Protein AF-A0A419G3V9-F1 (afdb_monomer_lite)

Sequence (85 aa):
MFVRWRPFKGRKSRYPCLYEPAYRPDGRLYSKYVTYLGKDPVAAIRRLYREGRLTLAQVESISERKLPELADLKEELRKEANGNG

Radius of gyration: 14.05 Å; chains: 1; bounding box: 29×32×44 Å

Secondary structure (DSSP, 8-state):
-EEEEEE-TT-SSEEEEEEEEEE-TTS-EEEEEEEE--S-HHHHHHHHHHTTSS-HHHHHTSBGGG-TTHHHHHHHHHHHHHS--

pLDDT: mean 90.46, std 9.55, range [43.66, 96.56]

Structure (mmCIF, N/CA/C/O backbone):
data_AF-A0A419G3V9-F1
#
_entry.id   AF-A0A419G3V9-F1
#
loop_
_atom_site.group_PDB
_atom_site.id
_atom_site.type_symbol
_atom_site.label_atom_id
_atom_site.label_alt_id
_atom_site.label_comp_id
_atom_site.label_asym_id
_atom_site.label_entity_id
_atom_site.label_seq_id
_atom_site.pdbx_PDB_ins_code
_atom_site.Cartn_x
_atom_site.Cartn_y
_atom_site.Cartn_z
_atom_site.occupancy
_atom_site.B_iso_or_equiv
_atom_site.auth_seq_id
_atom_site.auth_comp_id
_atom_site.auth_asym_id
_atom_site.auth_atom_id
_atom_site.pdbx_PDB_model_num
ATOM 1 N N . MET A 1 1 ? -1.871 -6.619 1.551 1.00 94.62 1 MET A N 1
ATOM 2 C CA . MET A 1 1 ? -1.554 -6.032 0.220 1.00 94.62 1 MET A CA 1
ATOM 3 C C . MET A 1 1 ? -0.078 -6.266 -0.126 1.00 94.62 1 MET A C 1
ATOM 5 O O . MET A 1 1 ? 0.662 -6.748 0.722 1.00 94.62 1 MET A O 1
ATOM 9 N N . PHE A 1 2 ? 0.393 -5.973 -1.343 1.00 94.50 2 PHE A N 1
ATOM 10 C CA . PHE A 1 2 ? 1.827 -6.065 -1.678 1.00 94.50 2 PHE A CA 1
ATOM 11 C C . PHE A 1 2 ? 2.216 -5.209 -2.889 1.00 94.50 2 PHE A C 1
ATOM 13 O O . PHE A 1 2 ? 1.384 -4.903 -3.746 1.00 94.50 2 PHE A O 1
ATOM 20 N N . VAL A 1 3 ? 3.504 -4.867 -2.986 1.00 93.69 3 VAL A N 1
ATOM 21 C CA . VAL A 1 3 ? 4.067 -4.168 -4.149 1.00 93.69 3 VAL A CA 1
ATOM 22 C C . VAL A 1 3 ? 4.630 -5.173 -5.152 1.00 93.69 3 VAL A C 1
ATOM 24 O O . VAL A 1 3 ? 5.354 -6.107 -4.799 1.00 93.69 3 VAL A O 1
ATOM 27 N N . ARG A 1 4 ? 4.306 -4.984 -6.434 1.00 93.00 4 ARG A N 1
ATOM 28 C CA . ARG A 1 4 ? 4.826 -5.785 -7.547 1.00 93.00 4 ARG A CA 1
ATOM 29 C C . ARG A 1 4 ? 5.427 -4.884 -8.620 1.00 93.00 4 ARG A C 1
ATOM 31 O O . ARG A 1 4 ? 4.762 -3.979 -9.113 1.00 93.00 4 ARG A O 1
ATOM 38 N N . TRP A 1 5 ? 6.646 -5.208 -9.049 1.00 91.31 5 TRP A N 1
ATOM 39 C CA . TRP A 1 5 ? 7.350 -4.518 -10.127 1.00 91.31 5 TRP A CA 1
ATOM 40 C C . TRP A 1 5 ? 6.920 -5.116 -11.459 1.00 91.31 5 TRP A C 1
ATOM 42 O O . TRP A 1 5 ? 7.218 -6.276 -11.760 1.00 91.31 5 TRP A O 1
ATOM 52 N N . ARG A 1 6 ? 6.179 -4.342 -12.250 1.00 86.00 6 ARG A N 1
ATOM 53 C CA . ARG A 1 6 ? 5.649 -4.769 -13.550 1.00 86.00 6 ARG A CA 1
ATOM 54 C C . ARG A 1 6 ? 6.184 -3.866 -14.660 1.00 86.00 6 ARG A C 1
ATOM 56 O O . ARG A 1 6 ? 6.380 -2.678 -14.413 1.00 86.00 6 ARG A O 1
ATOM 63 N N . PRO A 1 7 ? 6.411 -4.392 -15.875 1.00 82.44 7 PRO A N 1
ATOM 64 C CA . PRO A 1 7 ? 6.610 -3.529 -17.031 1.00 82.44 7 PRO A CA 1
ATOM 65 C C . PRO A 1 7 ? 5.344 -2.687 -17.231 1.00 82.44 7 PRO A C 1
ATOM 67 O O . PRO A 1 7 ? 4.233 -3.223 -17.255 1.00 82.44 7 PRO A O 1
ATOM 70 N N . PHE A 1 8 ? 5.501 -1.370 -17.339 1.00 74.25 8 PHE A N 1
ATOM 71 C CA . PHE A 1 8 ? 4.405 -0.494 -17.750 1.00 74.25 8 PHE A CA 1
ATOM 72 C C . PHE A 1 8 ? 4.335 -0.519 -19.276 1.00 74.25 8 PHE A C 1
ATOM 74 O O . PHE A 1 8 ? 5.381 -0.437 -19.913 1.00 74.25 8 PHE A O 1
ATOM 81 N N . LYS A 1 9 ? 3.135 -0.686 -19.853 1.00 67.06 9 LYS A N 1
ATOM 82 C CA . LYS A 1 9 ? 2.894 -0.929 -21.292 1.00 67.06 9 LYS A CA 1
ATOM 83 C C . LYS A 1 9 ? 3.924 -0.233 -22.203 1.00 67.06 9 LYS A C 1
ATOM 85 O O . LYS A 1 9 ? 4.030 0.990 -22.194 1.00 67.06 9 LYS A O 1
ATOM 90 N N . GLY A 1 10 ? 4.681 -1.025 -22.968 1.00 68.38 10 GLY A N 1
ATOM 91 C CA . GLY A 1 10 ? 5.660 -0.534 -23.949 1.00 68.38 10 GLY A CA 1
ATOM 92 C C . GLY A 1 10 ? 6.975 0.019 -23.379 1.00 68.38 10 GLY A C 1
ATOM 93 O O . GLY A 1 10 ? 7.842 0.419 -24.148 1.00 68.38 10 GLY A O 1
ATOM 94 N N . ARG A 1 11 ? 7.166 0.038 -22.053 1.00 66.00 11 ARG A N 1
ATOM 95 C CA . ARG A 1 11 ? 8.399 0.518 -21.412 1.00 66.00 11 ARG A CA 1
ATOM 96 C C . ARG A 1 11 ? 9.259 -0.646 -20.928 1.00 66.00 11 ARG A C 1
ATOM 98 O O . ARG A 1 11 ? 8.763 -1.575 -20.295 1.00 66.00 11 ARG A O 1
ATOM 105 N N . LYS A 1 12 ? 10.571 -0.558 -21.187 1.00 73.44 12 LYS A N 1
ATOM 106 C CA . LYS A 1 12 ? 11.573 -1.533 -20.709 1.00 73.44 12 LYS A CA 1
ATOM 107 C C . LYS A 1 12 ? 11.700 -1.530 -19.179 1.00 73.44 12 LYS A C 1
ATOM 109 O O . LYS A 1 12 ? 11.995 -2.562 -18.581 1.00 73.44 12 LYS A O 1
ATOM 114 N N . SER A 1 13 ? 11.459 -0.384 -18.543 1.00 78.81 13 SER A N 1
ATOM 115 C CA . SER A 1 13 ? 11.565 -0.227 -17.092 1.00 78.81 13 SER A CA 1
ATOM 116 C C . SER A 1 13 ? 10.391 -0.873 -16.360 1.00 78.81 13 SER A C 1
ATOM 118 O O . SER A 1 13 ? 9.230 -0.752 -16.760 1.00 78.81 13 SER A O 1
ATOM 120 N N . ARG A 1 14 ? 10.704 -1.541 -15.247 1.00 84.56 14 ARG A N 1
ATOM 121 C CA . ARG A 1 14 ? 9.697 -2.019 -14.302 1.00 84.56 14 ARG A CA 1
ATOM 122 C C . ARG A 1 14 ? 9.331 -0.908 -13.333 1.00 84.56 14 ARG A C 1
ATOM 124 O O . ARG A 1 14 ? 10.182 -0.131 -12.917 1.00 84.56 14 ARG A O 1
ATOM 131 N N . TYR A 1 15 ? 8.068 -0.898 -12.952 1.00 87.44 15 TYR A N 1
ATOM 132 C CA . TYR A 1 15 ? 7.463 0.130 -12.131 1.00 87.44 15 TYR A CA 1
ATOM 133 C C . TYR A 1 15 ? 6.744 -0.514 -10.941 1.00 87.44 15 TYR A C 1
ATOM 135 O O . TYR A 1 15 ? 6.102 -1.557 -11.131 1.00 87.44 15 TYR A O 1
ATOM 143 N N . PRO A 1 16 ? 6.866 0.050 -9.726 1.00 94.19 16 PRO A N 1
ATOM 144 C CA . PRO A 1 16 ? 6.178 -0.466 -8.555 1.00 94.19 16 PRO A CA 1
ATOM 145 C C . PRO A 1 16 ? 4.680 -0.178 -8.660 1.00 94.19 16 PRO A C 1
ATOM 147 O O . PRO A 1 16 ? 4.242 0.951 -8.879 1.00 94.19 16 PRO A O 1
ATOM 150 N N . CYS A 1 17 ? 3.882 -1.223 -8.488 1.00 94.00 17 CYS A N 1
ATOM 151 C CA . CYS A 1 17 ? 2.431 -1.143 -8.475 1.00 94.00 17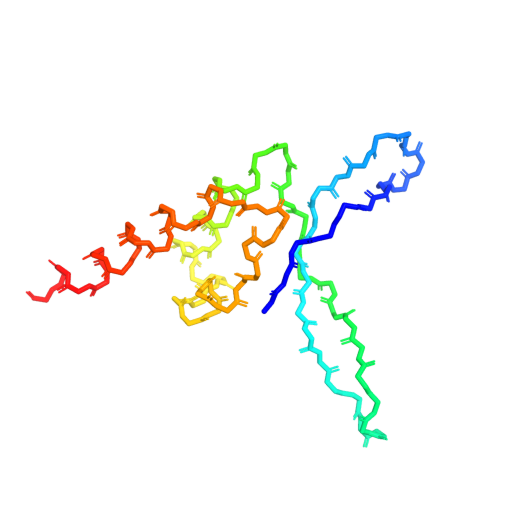 CYS A CA 1
ATOM 152 C C . CYS A 1 17 ? 1.904 -1.825 -7.216 1.00 94.00 17 CYS A C 1
ATOM 154 O O . CYS A 1 17 ? 2.406 -2.882 -6.825 1.00 94.00 17 CYS A O 1
ATOM 156 N N . LEU A 1 18 ? 0.869 -1.246 -6.620 1.00 95.38 18 LEU A N 1
ATOM 157 C CA . LEU A 1 18 ? 0.198 -1.793 -5.453 1.00 95.38 18 LEU A CA 1
ATOM 158 C C . LEU A 1 18 ? -0.887 -2.779 -5.889 1.00 95.38 18 LEU A C 1
ATOM 160 O O . LEU A 1 18 ? -1.698 -2.479 -6.770 1.00 95.38 18 LEU A O 1
ATOM 164 N N . TYR A 1 19 ? -0.890 -3.954 -5.269 1.00 95.31 19 TYR A N 1
ATOM 165 C CA . TYR A 1 19 ? -1.882 -4.998 -5.485 1.00 95.31 19 TYR A CA 1
ATOM 166 C C . TYR A 1 19 ? -2.507 -5.437 -4.163 1.00 95.31 19 TYR A C 1
ATOM 168 O O . TYR A 1 19 ? -1.856 -5.482 -3.114 1.00 95.31 19 TYR A O 1
ATOM 176 N N . GLU A 1 20 ? -3.772 -5.823 -4.242 1.00 93.88 20 GLU A N 1
ATOM 177 C CA . GLU A 1 20 ? -4.535 -6.389 -3.139 1.00 93.88 20 GLU A CA 1
ATOM 178 C C . GLU A 1 20 ? -4.920 -7.840 -3.471 1.00 93.88 20 GLU A C 1
ATOM 180 O O . GLU A 1 20 ? -5.372 -8.108 -4.590 1.00 93.88 20 GLU A O 1
ATOM 185 N N . PRO A 1 21 ? -4.705 -8.802 -2.556 1.00 92.44 21 PRO A N 1
ATOM 186 C CA . PRO A 1 21 ? -5.275 -10.133 -2.708 1.00 92.44 21 PRO A CA 1
ATOM 187 C C . PRO A 1 21 ? -6.801 -10.047 -2.617 1.00 92.44 21 PRO A C 1
ATOM 189 O O . PRO A 1 21 ? -7.336 -9.452 -1.689 1.00 92.44 21 PRO A O 1
ATOM 192 N N . ALA A 1 22 ? -7.497 -10.655 -3.568 1.00 90.25 22 ALA A N 1
ATOM 193 C CA . ALA A 1 22 ? -8.950 -10.708 -3.592 1.00 90.25 22 ALA A CA 1
ATOM 194 C C . ALA A 1 22 ? -9.409 -12.109 -3.996 1.00 90.25 22 ALA A C 1
ATOM 196 O O . ALA A 1 22 ? -8.723 -12.807 -4.745 1.00 90.25 22 ALA A O 1
ATOM 197 N N . TYR A 1 23 ? -10.578 -12.514 -3.512 1.00 91.12 23 TYR A N 1
ATOM 198 C CA . TYR A 1 23 ? -11.192 -13.783 -3.881 1.00 91.12 23 TYR A CA 1
ATOM 199 C C . TYR A 1 23 ? -12.253 -13.551 -4.948 1.00 91.12 23 TYR A C 1
ATOM 201 O O . TYR A 1 23 ? -12.998 -12.571 -4.915 1.00 91.12 23 TYR A O 1
ATOM 209 N N . ARG A 1 24 ? -12.289 -14.438 -5.937 1.00 89.06 24 ARG A N 1
ATOM 210 C CA . ARG A 1 24 ? -13.404 -14.535 -6.878 1.00 89.06 24 ARG A CA 1
ATOM 211 C C . ARG A 1 24 ? -14.595 -15.242 -6.215 1.00 89.06 24 ARG A C 1
ATOM 213 O O . ARG A 1 24 ? -14.395 -15.947 -5.227 1.00 89.06 24 ARG A O 1
ATOM 220 N N . PRO A 1 25 ? -15.810 -15.132 -6.786 1.00 92.62 25 PRO A N 1
ATOM 221 C CA . PRO A 1 25 ? -16.970 -15.894 -6.316 1.00 92.62 25 PRO A CA 1
ATOM 222 C C . PRO A 1 25 ? -16.759 -17.418 -6.307 1.00 92.62 25 PRO A C 1
ATOM 224 O O . PRO A 1 25 ? -17.376 -18.110 -5.511 1.00 92.62 25 PRO A O 1
ATOM 227 N N . ASP A 1 26 ? -15.862 -17.941 -7.152 1.00 94.56 26 ASP A N 1
ATOM 228 C CA . ASP A 1 26 ? -15.480 -19.362 -7.212 1.00 94.56 26 ASP A CA 1
ATOM 229 C C . ASP A 1 26 ? -14.433 -19.775 -6.151 1.00 94.56 26 ASP A C 1
ATOM 231 O O . ASP A 1 26 ? -13.884 -20.874 -6.211 1.00 94.56 26 ASP A O 1
ATOM 235 N N . GLY A 1 27 ? -14.099 -18.883 -5.212 1.00 93.56 27 GLY A N 1
ATOM 236 C CA . GLY A 1 27 ? -13.100 -19.106 -4.166 1.00 93.56 27 GLY A CA 1
ATOM 237 C C . GLY A 1 27 ? -11.643 -18.989 -4.627 1.00 93.56 27 GLY A C 1
ATOM 238 O O . GLY A 1 27 ? -10.734 -19.084 -3.801 1.00 93.56 27 GLY A O 1
ATOM 239 N N . ARG A 1 28 ? -11.362 -18.745 -5.917 1.00 94.81 28 ARG A N 1
ATOM 240 C CA . ARG A 1 28 ? -9.978 -18.621 -6.402 1.00 94.81 28 ARG A CA 1
ATOM 241 C C . ARG A 1 28 ? -9.373 -17.271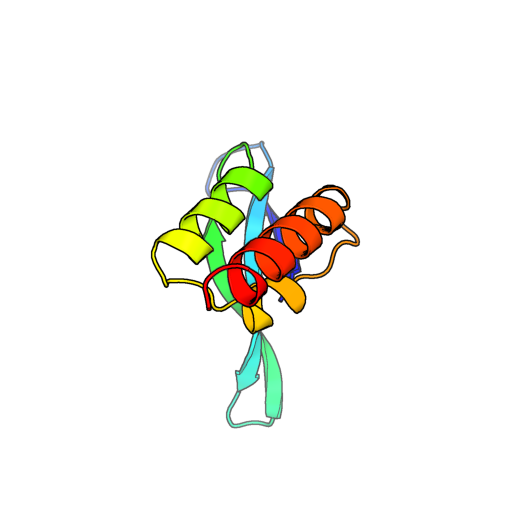 -6.028 1.00 94.81 28 ARG A C 1
ATOM 243 O O . ARG A 1 28 ? -9.951 -16.211 -6.288 1.00 94.81 28 ARG A O 1
ATOM 250 N N . LEU A 1 29 ? -8.158 -17.312 -5.482 1.00 93.06 29 LEU A N 1
ATOM 251 C CA . LEU A 1 29 ? -7.379 -16.117 -5.176 1.00 93.06 29 LEU A CA 1
ATOM 252 C C . LEU A 1 29 ? -6.861 -15.466 -6.466 1.00 93.06 29 LEU A C 1
ATOM 254 O O . LEU A 1 29 ? -6.265 -16.120 -7.324 1.00 93.06 29 LEU A O 1
ATOM 258 N N . TYR A 1 30 ? -7.028 -14.153 -6.576 1.00 93.25 30 TYR A N 1
ATOM 259 C CA . TYR A 1 30 ? -6.382 -13.333 -7.593 1.00 93.25 30 TYR A CA 1
ATOM 260 C C . TYR A 1 30 ? -5.785 -12.069 -6.968 1.00 93.25 30 TYR A C 1
ATOM 262 O O . TYR A 1 30 ? -6.019 -11.738 -5.808 1.00 93.25 30 TYR A O 1
ATOM 270 N N . SER A 1 31 ? -4.964 -11.359 -7.739 1.00 93.00 31 SER A N 1
ATOM 271 C CA . SER A 1 31 ? -4.398 -10.076 -7.319 1.00 93.00 31 SER A CA 1
ATOM 272 C C . SER A 1 31 ? -5.083 -8.946 -8.075 1.00 93.00 31 SER A C 1
ATOM 274 O O . SER A 1 31 ? -4.931 -8.834 -9.294 1.00 93.00 31 SER A O 1
ATOM 276 N N . LYS A 1 32 ? -5.810 -8.097 -7.357 1.00 92.81 32 LYS A N 1
ATOM 277 C CA . LYS A 1 32 ? -6.446 -6.894 -7.888 1.00 92.81 32 LYS A CA 1
ATOM 278 C C . LYS A 1 32 ? -5.420 -5.766 -7.948 1.00 92.81 32 LYS A C 1
ATOM 280 O O . LYS A 1 32 ? -4.743 -5.487 -6.962 1.00 92.81 32 LYS A O 1
ATOM 285 N N . TYR A 1 33 ? -5.274 -5.136 -9.112 1.00 92.56 33 TYR A N 1
ATOM 286 C CA . TYR A 1 33 ? -4.463 -3.925 -9.241 1.00 92.56 33 TYR A CA 1
ATOM 287 C C . TYR A 1 33 ? -5.154 -2.774 -8.508 1.00 92.56 33 TYR A C 1
ATOM 289 O O . TYR A 1 33 ? -6.337 -2.530 -8.738 1.00 92.56 33 TYR A O 1
ATOM 297 N N . VAL A 1 34 ? -4.410 -2.078 -7.650 1.00 92.56 34 VAL A N 1
ATOM 298 C CA . VAL A 1 34 ? -4.911 -0.915 -6.910 1.00 92.56 34 VAL A CA 1
ATOM 299 C C . VAL A 1 34 ? -4.459 0.364 -7.596 1.00 92.56 34 VAL A C 1
ATOM 301 O O . VAL A 1 34 ? -5.284 1.139 -8.067 1.00 92.56 34 VAL A O 1
ATOM 304 N N . THR A 1 35 ? -3.146 0.589 -7.679 1.00 93.56 35 THR A N 1
ATOM 305 C CA . THR A 1 35 ? -2.599 1.790 -8.316 1.00 93.56 35 THR A CA 1
ATOM 306 C C . THR A 1 35 ? -1.115 1.645 -8.647 1.00 93.56 35 THR A C 1
ATOM 308 O O . THR A 1 35 ? -0.417 0.765 -8.136 1.00 93.56 35 THR A O 1
ATOM 311 N N . TYR A 1 36 ? -0.628 2.533 -9.504 1.00 92.69 36 TYR A N 1
ATOM 312 C CA . TYR A 1 36 ? 0.784 2.718 -9.796 1.00 92.69 36 TYR A CA 1
ATOM 313 C C . TYR A 1 36 ? 1.383 3.637 -8.731 1.00 92.69 36 TYR A C 1
ATOM 315 O O . TYR A 1 36 ? 0.779 4.648 -8.377 1.00 92.69 36 TYR A O 1
ATOM 323 N N . LEU A 1 37 ? 2.559 3.273 -8.219 1.00 93.62 37 LEU A N 1
ATOM 324 C CA . LEU A 1 37 ? 3.205 3.970 -7.108 1.00 93.62 37 LEU A CA 1
ATOM 325 C C . LEU A 1 37 ? 4.289 4.965 -7.549 1.00 93.62 37 LEU A C 1
ATOM 327 O O . LEU A 1 37 ? 4.961 5.550 -6.713 1.00 93.62 37 LEU A O 1
ATOM 331 N N . GLY A 1 38 ? 4.476 5.199 -8.848 1.00 89.62 38 GLY A N 1
ATOM 332 C CA . GLY A 1 38 ? 5.467 6.178 -9.293 1.00 89.62 38 GLY A CA 1
ATOM 333 C C . GLY A 1 38 ? 6.909 5.668 -9.222 1.00 89.62 38 GLY A C 1
ATOM 334 O O . GLY A 1 38 ? 7.177 4.467 -9.270 1.00 89.62 38 GLY A O 1
ATOM 335 N N . LYS A 1 39 ? 7.848 6.619 -9.150 1.00 89.50 39 LYS A N 1
ATOM 336 C CA . LYS A 1 39 ? 9.278 6.355 -8.919 1.00 89.50 39 LYS A CA 1
ATOM 337 C C . LYS A 1 39 ? 9.610 6.203 -7.431 1.00 89.50 39 LYS A C 1
ATOM 339 O O . LYS A 1 39 ? 10.588 5.538 -7.119 1.00 89.50 39 LYS A O 1
ATOM 344 N N . ASP A 1 40 ? 8.796 6.801 -6.562 1.00 93.00 40 ASP A N 1
ATOM 345 C CA . ASP A 1 40 ? 8.943 6.770 -5.108 1.00 93.00 40 ASP A CA 1
ATOM 346 C C . ASP A 1 40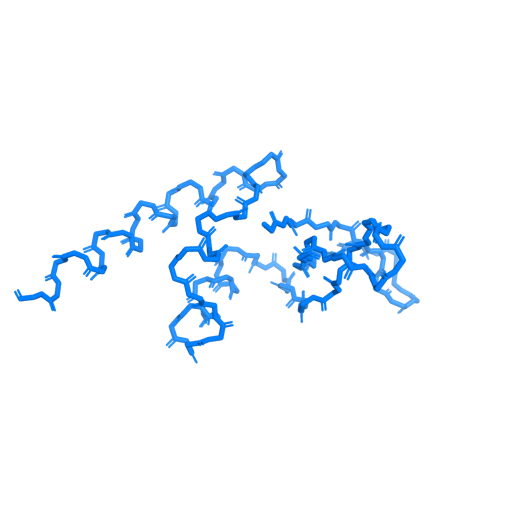 ? 7.709 6.097 -4.483 1.00 93.00 40 ASP A C 1
ATOM 348 O O . ASP A 1 40 ? 6.672 6.741 -4.275 1.00 93.00 40 ASP A O 1
ATOM 352 N N . PRO A 1 41 ? 7.780 4.778 -4.247 1.00 94.50 41 PRO A N 1
ATOM 353 C CA . PRO A 1 41 ? 6.634 4.027 -3.774 1.00 94.50 41 PRO A CA 1
ATOM 354 C C . PRO A 1 41 ? 6.226 4.339 -2.332 1.00 94.50 41 PRO A C 1
ATOM 356 O O . PRO A 1 41 ? 5.036 4.252 -2.031 1.00 94.50 41 PRO A O 1
ATOM 359 N N . VAL A 1 42 ? 7.156 4.728 -1.454 1.00 95.81 42 VAL A N 1
ATOM 360 C CA . VAL A 1 42 ? 6.837 5.073 -0.058 1.00 95.81 42 VAL A CA 1
ATOM 361 C C . VAL A 1 42 ? 6.079 6.387 -0.002 1.00 95.81 42 VAL A C 1
ATOM 363 O O . VAL A 1 42 ? 5.001 6.447 0.594 1.00 95.81 42 VAL A O 1
ATOM 366 N N . ALA A 1 43 ? 6.581 7.418 -0.688 1.00 95.62 43 ALA A N 1
ATOM 367 C CA . ALA A 1 43 ? 5.901 8.706 -0.754 1.00 95.62 43 ALA A CA 1
ATOM 368 C C . ALA A 1 43 ? 4.495 8.565 -1.359 1.00 95.62 43 ALA A C 1
ATOM 370 O O . ALA A 1 43 ? 3.535 9.164 -0.866 1.00 95.62 43 ALA A O 1
ATOM 371 N N . ALA A 1 44 ? 4.344 7.722 -2.388 1.00 96.31 44 ALA A N 1
ATOM 372 C CA . ALA A 1 44 ? 3.043 7.426 -2.976 1.00 96.31 44 ALA A CA 1
ATOM 373 C C . ALA A 1 44 ? 2.090 6.742 -1.983 1.00 96.31 44 ALA A C 1
ATOM 375 O O . ALA A 1 44 ? 0.932 7.145 -1.891 1.00 96.31 44 ALA A O 1
ATOM 376 N N . ILE A 1 45 ? 2.550 5.749 -1.212 1.00 96.50 45 ILE A N 1
ATOM 377 C CA . ILE A 1 45 ? 1.720 5.081 -0.195 1.00 96.50 45 ILE A CA 1
ATOM 378 C C . ILE A 1 45 ? 1.302 6.067 0.905 1.00 96.50 45 ILE A C 1
ATOM 380 O O . ILE A 1 45 ? 0.118 6.127 1.239 1.00 96.50 45 ILE A O 1
ATOM 384 N N . ARG A 1 46 ? 2.227 6.898 1.406 1.00 96.44 46 ARG A N 1
ATOM 385 C CA . ARG A 1 46 ? 1.918 7.944 2.398 1.00 96.44 46 ARG A CA 1
ATOM 386 C C . ARG A 1 46 ? 0.865 8.921 1.883 1.00 96.44 46 ARG A C 1
ATOM 388 O O . ARG A 1 46 ? -0.068 9.270 2.603 1.00 96.44 46 ARG A O 1
ATOM 395 N N . ARG A 1 47 ? 0.989 9.346 0.623 1.00 96.56 47 ARG A N 1
ATOM 396 C CA . ARG A 1 47 ? 0.010 10.218 -0.032 1.00 96.56 47 ARG A CA 1
ATOM 397 C C . ARG A 1 47 ? -1.366 9.557 -0.118 1.00 96.56 47 ARG A C 1
ATOM 399 O O . ARG A 1 47 ? -2.350 10.194 0.231 1.00 96.56 47 ARG A O 1
ATOM 406 N N . LEU A 1 48 ? -1.439 8.293 -0.538 1.00 95.94 48 LEU A N 1
ATOM 407 C CA . LEU A 1 48 ? -2.707 7.560 -0.624 1.00 95.94 48 LEU A CA 1
ATOM 408 C C . LEU A 1 48 ? -3.392 7.419 0.743 1.00 95.94 48 LEU A C 1
ATOM 410 O O . LEU A 1 48 ? -4.614 7.508 0.807 1.00 95.94 48 LEU A O 1
ATOM 414 N N . TYR A 1 49 ? -2.623 7.235 1.819 1.00 96.25 49 TYR A N 1
ATOM 415 C CA . TYR A 1 49 ? -3.147 7.252 3.186 1.00 96.25 49 TYR A CA 1
ATOM 416 C C . TYR A 1 49 ? -3.729 8.623 3.557 1.00 96.25 49 TYR A C 1
ATOM 418 O O . TYR A 1 49 ? -4.886 8.714 3.955 1.00 96.25 49 TYR A O 1
ATOM 426 N N . ARG A 1 50 ? -2.969 9.706 3.342 1.00 95.38 50 ARG A N 1
ATOM 427 C CA . ARG A 1 50 ? -3.418 11.082 3.634 1.00 95.38 50 ARG A CA 1
ATOM 428 C C . ARG A 1 50 ? -4.641 11.510 2.821 1.00 95.38 50 ARG A C 1
ATOM 430 O O . ARG A 1 50 ? -5.471 12.257 3.318 1.00 95.38 50 ARG A O 1
ATOM 437 N N . GLU A 1 51 ? -4.765 11.030 1.585 1.00 96.06 51 GLU A N 1
ATOM 438 C CA . GLU A 1 51 ? -5.941 11.246 0.729 1.00 96.06 51 GLU A CA 1
ATOM 439 C C . GLU A 1 51 ? -7.153 10.376 1.135 1.00 96.06 51 GLU A C 1
ATOM 441 O O . GLU A 1 51 ? -8.185 10.428 0.470 1.00 96.06 51 GLU A O 1
ATOM 446 N N . GLY A 1 52 ? -7.039 9.531 2.170 1.00 94.38 52 GLY A N 1
ATOM 447 C CA . GLY A 1 52 ? -8.098 8.612 2.606 1.00 94.38 52 GLY A CA 1
ATOM 448 C C . GLY A 1 52 ? -8.349 7.441 1.648 1.00 94.38 52 GLY A C 1
ATOM 449 O O . GLY A 1 52 ? -9.339 6.725 1.777 1.00 94.38 52 GLY A O 1
ATOM 450 N N . ARG A 1 53 ? -7.464 7.226 0.667 1.00 95.00 53 ARG A N 1
ATOM 451 C CA . ARG A 1 53 ? -7.580 6.156 -0.341 1.00 95.00 53 ARG A CA 1
ATOM 452 C C . ARG A 1 53 ? -7.045 4.815 0.153 1.00 95.00 53 ARG A C 1
ATOM 454 O O . ARG A 1 53 ? -7.362 3.788 -0.442 1.00 95.00 53 ARG A O 1
ATOM 461 N N . LEU A 1 54 ? -6.214 4.835 1.193 1.00 95.56 54 LEU A N 1
ATOM 462 C CA . LEU A 1 54 ? -5.800 3.665 1.961 1.00 95.56 54 LEU A CA 1
ATOM 463 C C . LEU A 1 54 ? -6.076 3.922 3.439 1.00 95.56 54 LEU A C 1
ATOM 465 O O . LEU A 1 54 ? -5.752 4.991 3.949 1.00 95.56 54 LEU A O 1
ATOM 469 N N . THR A 1 55 ? -6.618 2.929 4.135 1.00 95.31 55 THR A N 1
ATOM 470 C CA . THR A 1 55 ? -6.710 2.955 5.600 1.00 95.31 55 THR A CA 1
ATOM 471 C C . THR A 1 55 ? -5.374 2.574 6.238 1.00 95.31 55 THR A C 1
ATOM 473 O O . THR A 1 55 ? -4.533 1.937 5.596 1.00 95.31 55 THR A O 1
ATOM 476 N N . LEU A 1 56 ? -5.183 2.898 7.523 1.00 96.00 56 LEU A N 1
ATOM 477 C CA . LEU A 1 56 ? -3.994 2.465 8.268 1.00 96.00 56 LEU A CA 1
ATOM 478 C C . LEU A 1 56 ? -3.826 0.939 8.200 1.00 96.00 56 LEU A C 1
ATOM 480 O O . LEU A 1 56 ? -2.770 0.459 7.800 1.00 96.00 56 LEU A O 1
ATOM 484 N N . ALA A 1 57 ? -4.898 0.182 8.455 1.00 95.12 57 ALA A N 1
ATOM 485 C CA . ALA A 1 57 ? -4.889 -1.280 8.377 1.00 95.12 57 ALA A CA 1
ATOM 486 C C . ALA A 1 57 ? -4.484 -1.802 6.984 1.00 95.12 57 ALA A C 1
ATOM 488 O O . ALA A 1 57 ? -3.742 -2.780 6.862 1.00 95.12 57 ALA A O 1
ATOM 489 N N . GLN A 1 58 ? -4.926 -1.139 5.908 1.00 94.56 58 GLN A N 1
ATOM 490 C CA . GLN A 1 58 ? -4.500 -1.489 4.554 1.00 94.56 58 GLN A CA 1
ATOM 491 C C . GLN A 1 58 ? -3.003 -1.252 4.358 1.00 94.56 58 GLN A C 1
ATOM 493 O O . GLN A 1 58 ? -2.335 -2.146 3.833 1.00 94.56 58 GLN A O 1
ATOM 498 N N . VAL A 1 59 ? -2.474 -0.108 4.809 1.00 95.69 59 VAL A N 1
ATOM 499 C CA . VAL A 1 59 ? -1.036 0.201 4.747 1.00 95.69 59 VAL A CA 1
ATOM 500 C C . VAL A 1 59 ? -0.222 -0.816 5.546 1.00 95.69 59 VAL A C 1
ATOM 502 O O . VAL A 1 59 ? 0.752 -1.363 5.031 1.00 95.69 59 VAL A O 1
ATOM 505 N N . GLU A 1 60 ? -0.655 -1.154 6.759 1.00 95.75 60 GLU A N 1
ATOM 506 C CA . GLU A 1 60 ? -0.005 -2.162 7.598 1.00 95.75 60 GLU A CA 1
ATOM 507 C C . GLU A 1 60 ? 0.007 -3.549 6.954 1.00 95.75 60 GLU A C 1
ATOM 509 O O . GLU A 1 60 ? 1.005 -4.268 7.048 1.00 95.75 60 GLU A O 1
ATOM 514 N N . SER A 1 61 ? -1.052 -3.898 6.218 1.00 95.19 61 SER A N 1
ATOM 515 C CA . SER A 1 61 ? -1.138 -5.165 5.490 1.00 95.19 61 SER A CA 1
ATOM 516 C C . SER A 1 61 ? -0.181 -5.264 4.294 1.00 95.19 61 SER A C 1
ATOM 518 O O . SER A 1 61 ? -0.081 -6.335 3.683 1.00 95.19 61 SER A O 1
ATOM 520 N N . ILE A 1 62 ? 0.455 -4.168 3.859 1.00 96.06 62 ILE A N 1
ATOM 521 C CA . ILE A 1 62 ? 1.367 -4.186 2.709 1.00 96.06 62 ILE A CA 1
ATOM 522 C C . ILE A 1 62 ? 2.638 -4.957 3.083 1.00 96.06 62 ILE A C 1
ATOM 524 O O . ILE A 1 62 ? 3.326 -4.619 4.040 1.00 96.06 62 ILE A O 1
ATOM 528 N N . SER A 1 63 ? 2.984 -5.980 2.303 1.00 94.94 63 SER A N 1
ATOM 529 C CA . SER A 1 63 ? 4.224 -6.736 2.506 1.00 94.94 63 SER A CA 1
ATOM 530 C C . SER A 1 63 ? 5.477 -5.870 2.313 1.00 94.94 63 SER A C 1
ATOM 532 O O . SER A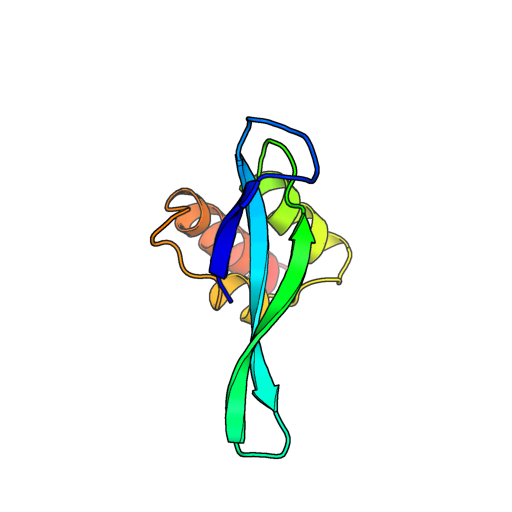 1 63 ? 5.667 -5.277 1.251 1.00 94.94 63 SER A O 1
ATOM 534 N N . GLU A 1 64 ? 6.371 -5.898 3.304 1.00 94.44 64 GLU A N 1
ATOM 535 C CA . GLU A 1 64 ? 7.667 -5.194 3.317 1.00 94.44 64 GLU A CA 1
ATOM 536 C C . GLU A 1 64 ? 8.765 -5.927 2.527 1.00 94.44 64 GLU A C 1
ATOM 538 O O . GLU A 1 64 ? 9.803 -5.357 2.217 1.00 94.44 64 GLU A O 1
ATOM 543 N N . ARG A 1 65 ? 8.543 -7.186 2.112 1.00 91.81 65 ARG A N 1
ATOM 544 C CA . ARG A 1 65 ? 9.576 -8.039 1.478 1.00 91.81 65 ARG A CA 1
ATOM 545 C C . ARG A 1 65 ? 10.253 -7.400 0.259 1.00 91.81 65 ARG A C 1
ATOM 547 O O . ARG A 1 65 ? 11.381 -7.748 -0.083 1.00 91.81 65 ARG A O 1
ATOM 554 N N . LYS A 1 66 ? 9.526 -6.555 -0.467 1.00 90.25 66 LYS A N 1
ATOM 555 C CA . LYS A 1 66 ? 10.028 -5.852 -1.654 1.00 90.25 66 LYS A CA 1
ATOM 556 C C . LYS A 1 66 ? 10.169 -4.345 -1.448 1.00 90.25 66 LYS A C 1
ATOM 558 O O . LYS A 1 66 ? 10.625 -3.682 -2.369 1.00 90.25 66 LYS A O 1
ATOM 563 N N . LEU A 1 67 ? 9.761 -3.842 -0.287 1.00 92.38 67 LEU A N 1
ATOM 564 C CA . LEU A 1 67 ? 9.821 -2.435 0.084 1.00 92.38 67 LEU A CA 1
ATOM 565 C C . LEU A 1 67 ? 10.107 -2.323 1.596 1.00 92.38 67 LEU A C 1
ATOM 567 O O . LEU A 1 67 ? 9.179 -2.041 2.354 1.00 92.38 67 LEU A O 1
ATOM 571 N N . PRO A 1 68 ? 11.330 -2.653 2.059 1.00 93.31 68 PRO A N 1
ATOM 572 C CA . PRO A 1 68 ? 11.665 -2.658 3.485 1.00 93.31 68 PRO A CA 1
ATOM 573 C C . PRO A 1 68 ? 11.507 -1.293 4.157 1.00 93.31 68 PRO A C 1
ATOM 575 O O . PRO A 1 68 ? 11.080 -1.226 5.304 1.00 93.31 68 PRO A O 1
ATOM 578 N N . GLU A 1 69 ? 11.757 -0.208 3.421 1.00 92.25 69 GLU A N 1
ATOM 579 C CA . GLU A 1 69 ? 11.581 1.177 3.878 1.00 92.25 69 GLU A CA 1
ATOM 580 C C . GLU A 1 69 ? 10.120 1.521 4.237 1.00 92.25 69 GLU A C 1
ATOM 582 O O . GLU A 1 69 ? 9.822 2.568 4.806 1.00 92.25 69 GLU A O 1
ATOM 587 N N . LEU A 1 70 ? 9.181 0.621 3.929 1.00 94.81 70 LEU A N 1
ATOM 588 C CA . LEU A 1 70 ? 7.798 0.736 4.360 1.00 94.81 70 LEU A CA 1
ATOM 589 C C . LEU A 1 70 ? 7.619 0.507 5.867 1.00 94.81 70 LEU A C 1
ATOM 591 O O . LEU A 1 70 ? 6.611 0.952 6.411 1.00 94.81 70 LEU A O 1
ATOM 595 N N . ALA A 1 71 ? 8.552 -0.181 6.533 1.00 95.81 71 ALA A N 1
ATOM 596 C CA . ALA A 1 71 ? 8.494 -0.412 7.975 1.00 95.81 71 ALA A CA 1
ATOM 597 C C . ALA A 1 71 ? 8.481 0.915 8.751 1.00 95.81 71 ALA A C 1
ATOM 599 O O . ALA A 1 71 ? 7.580 1.137 9.564 1.00 95.81 71 ALA A O 1
ATOM 600 N N . ASP A 1 72 ? 9.396 1.824 8.406 1.00 96.06 72 ASP A N 1
ATOM 601 C CA . ASP A 1 72 ? 9.492 3.152 9.017 1.00 96.06 72 ASP A CA 1
ATOM 602 C C . ASP A 1 72 ? 8.212 3.956 8.770 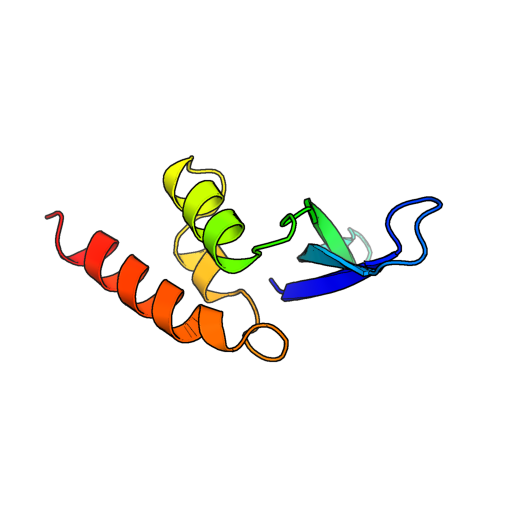1.00 96.06 72 ASP A C 1
ATOM 604 O O . ASP A 1 72 ? 7.620 4.486 9.709 1.00 96.06 72 ASP A O 1
ATOM 608 N N . LEU A 1 73 ? 7.701 3.952 7.528 1.00 96.06 73 LEU A N 1
ATOM 609 C CA . LEU A 1 73 ? 6.440 4.628 7.208 1.00 96.06 73 LEU A CA 1
ATOM 610 C C . LEU A 1 73 ? 5.276 4.085 8.051 1.00 96.06 73 LEU A C 1
ATOM 612 O O . LEU A 1 73 ? 4.456 4.859 8.538 1.00 96.06 73 LEU A O 1
ATOM 616 N N . LYS A 1 74 ? 5.163 2.763 8.227 1.00 96.12 74 LYS A N 1
ATOM 617 C CA . LYS A 1 74 ? 4.095 2.177 9.053 1.00 96.12 74 LYS A CA 1
ATOM 618 C C . LYS A 1 74 ? 4.190 2.652 10.498 1.00 96.12 74 LYS A C 1
ATOM 620 O O . LYS A 1 74 ? 3.161 2.949 11.099 1.00 96.12 74 LYS A O 1
ATOM 625 N N . GLU A 1 75 ? 5.395 2.727 11.053 1.00 96.19 75 GLU A N 1
ATOM 626 C CA . GLU A 1 75 ? 5.600 3.232 12.409 1.00 96.19 75 GLU A CA 1
ATOM 627 C C . GLU A 1 75 ? 5.231 4.717 12.529 1.00 96.1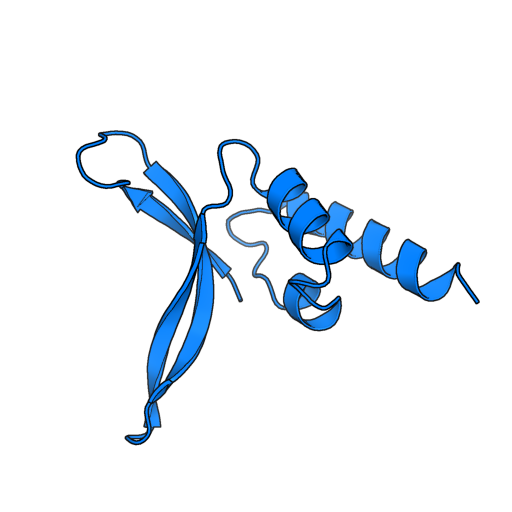9 75 GLU A C 1
ATOM 629 O O . GLU A 1 75 ? 4.502 5.084 13.454 1.00 96.19 75 GLU A O 1
ATOM 634 N N . GLU A 1 76 ? 5.665 5.555 11.583 1.00 95.56 76 GLU A N 1
ATOM 635 C CA . GLU A 1 76 ? 5.283 6.971 11.525 1.00 95.56 76 GLU A CA 1
ATOM 636 C C . GLU A 1 76 ? 3.757 7.129 11.506 1.00 95.56 76 GLU A C 1
ATOM 638 O O . GLU A 1 76 ? 3.194 7.850 12.329 1.00 95.56 76 GLU A O 1
ATOM 643 N N . LEU A 1 77 ? 3.069 6.403 10.619 1.00 95.25 77 LEU A N 1
ATOM 644 C CA . LEU A 1 77 ? 1.617 6.507 10.468 1.00 95.25 77 LEU A CA 1
ATOM 645 C C . LEU A 1 77 ? 0.845 5.995 11.693 1.00 95.25 77 LEU A C 1
ATOM 647 O O . LEU A 1 77 ? -0.200 6.554 12.022 1.00 95.25 77 LEU A O 1
ATOM 651 N N . ARG A 1 78 ? 1.353 4.978 12.407 1.00 94.88 78 ARG A N 1
ATOM 652 C CA . ARG A 1 78 ? 0.776 4.547 13.698 1.00 94.88 78 ARG A CA 1
ATOM 653 C C . ARG A 1 78 ? 0.853 5.652 14.743 1.00 94.88 78 ARG A C 1
ATOM 655 O O . ARG A 1 78 ? -0.119 5.881 15.457 1.00 94.88 78 ARG A O 1
ATOM 662 N N . LYS A 1 79 ? 2.004 6.324 14.850 1.00 93.69 79 LYS A N 1
ATOM 663 C CA . LYS A 1 79 ? 2.190 7.436 15.793 1.00 93.69 79 LYS A CA 1
ATOM 664 C C . LYS A 1 79 ? 1.283 8.611 15.433 1.00 93.69 79 LYS A C 1
ATOM 666 O O . LYS A 1 79 ? 0.633 9.143 16.323 1.00 93.69 79 LYS A O 1
ATOM 671 N N . GLU A 1 80 ? 1.177 8.956 14.147 1.00 90.44 80 GLU A N 1
ATOM 672 C CA . GLU A 1 80 ? 0.247 9.986 13.655 1.00 90.44 80 GLU A CA 1
ATOM 673 C C . GLU A 1 80 ? -1.216 9.648 14.017 1.00 90.44 80 GLU A C 1
ATOM 675 O O . GLU A 1 80 ? -1.954 10.523 14.461 1.00 90.44 80 GLU A O 1
ATOM 680 N N . ALA A 1 81 ? -1.631 8.382 13.881 1.00 87.31 81 ALA A N 1
ATOM 681 C CA . ALA A 1 81 ? -2.992 7.948 14.204 1.00 87.31 81 ALA A CA 1
ATOM 682 C C . ALA A 1 81 ? -3.297 7.920 15.715 1.00 87.31 81 ALA A C 1
ATOM 684 O O . ALA A 1 81 ? -4.431 8.185 16.106 1.00 87.31 81 ALA A O 1
ATOM 685 N N . ASN A 1 82 ? -2.303 7.616 16.556 1.00 82.44 82 ASN A N 1
ATOM 686 C CA . ASN A 1 82 ? -2.466 7.518 18.013 1.00 82.44 82 ASN A CA 1
ATOM 687 C C . ASN A 1 82 ? -2.214 8.842 18.756 1.00 82.44 82 ASN A C 1
ATOM 689 O O . ASN A 1 82 ? -2.678 9.002 19.879 1.00 82.44 82 ASN A O 1
ATOM 693 N N . GLY A 1 83 ? -1.451 9.767 18.169 1.00 67.94 83 GLY A N 1
ATOM 694 C CA . GLY A 1 83 ? -1.070 11.044 18.786 1.00 67.94 83 GLY A CA 1
ATOM 695 C C . GLY A 1 83 ? -2.021 12.208 18.500 1.00 67.94 83 GLY A C 1
ATOM 696 O O . GLY A 1 83 ? -1.738 13.323 18.923 1.00 67.94 83 GLY A O 1
ATOM 697 N N . ASN A 1 84 ? -3.113 11.974 17.768 1.00 53.44 84 ASN A N 1
ATOM 698 C CA . ASN A 1 84 ? -4.073 13.002 17.356 1.00 53.44 84 ASN A CA 1
ATOM 699 C C . ASN A 1 84 ? -5.434 12.865 18.075 1.00 53.44 84 ASN A C 1
ATOM 701 O O . ASN A 1 84 ? -6.479 13.059 17.450 1.00 53.44 84 ASN A O 1
ATOM 705 N N . GLY A 1 85 ? -5.406 12.480 19.358 1.00 43.66 85 GLY A N 1
ATOM 706 C CA . GLY A 1 85 ? -6.563 12.363 20.255 1.00 43.66 85 GLY A CA 1
ATOM 707 C C . GLY A 1 85 ? -6.509 13.366 21.396 1.00 43.66 85 GLY A C 1
ATOM 708 O O . GLY A 1 85 ? -5.410 13.517 21.975 1.00 43.66 85 GLY A O 1
#

Foldseek 3Di:
DEWDFDDDPPDPGTFTWDWDWDADPVRDIDIHTDGTCPPDNLVSLLVCCVVVVAPLVRLVPYDCPPPVVSVVVNVVVVCVVVVPD